Protein AF-A0A2T1FXZ1-F1 (afdb_monomer)

Mean predicted aligned error: 19.61 Å

Secondary structure (DSSP, 8-state):
-PPPEEPTTS-EE-GGGEEEEEE-TTSS-EEEEETT-SPEEEE-HHHHHHHHHHT-STT-S-----------HHHHHHHHHHHHHHHHHHHHHHHHHHH-TTHHHHHHHHHHHHHHTS-TTS-SS---

pLDDT: mean 72.02, std 12.41, range [38.5, 85.81]

Sequence (128 aa):
MLQPIQLPSGKIVDLSKCIAIVPSDNSTDSEMILAGTEQQIQIDSIDLKILQQELKQPNIKDRCNFNLDPKTPQAESEYREELARKLQIFNNRWEQLATDKNADRESDIFKQILDDQRPSGQKLYSAE

Radius of gyration: 27.71 Å; Cα contacts (8 Å, |Δi|>4): 90; chains: 1; bounding box: 50×57×58 Å

Foldseek 3Di:
DDDFDQFPVRDTDDPVQFPDWADDPPDQWIWTDGHPDPDTDIGHNRRVVVVVVVVPPPPPDPVVPPCPVVCPPVNVVVVVVVVVVVVVVVVVVVVVLVPPPCNVVVVVVVLQVVLVPDDPVRRPDDDD

Structure (mmCIF, N/CA/C/O backbone):
data_AF-A0A2T1FXZ1-F1
#
_entry.id   AF-A0A2T1FXZ1-F1
#
loop_
_atom_site.group_PDB
_atom_site.id
_atom_site.type_symbol
_atom_site.label_atom_id
_atom_site.label_alt_id
_atom_site.label_comp_id
_atom_site.label_asym_id
_atom_site.label_entity_id
_atom_site.label_seq_id
_atom_site.pdbx_PDB_ins_code
_atom_site.Cartn_x
_atom_site.Cartn_y
_atom_site.Cartn_z
_atom_site.occupancy
_atom_site.B_iso_or_equiv
_atom_site.auth_seq_id
_atom_site.auth_comp_id
_atom_site.auth_asym_id
_atom_site.auth_atom_id
_atom_site.pdbx_PDB_model_num
ATOM 1 N N . MET A 1 1 ? 3.517 -11.992 19.112 1.00 44.88 1 MET A N 1
ATOM 2 C CA . MET A 1 1 ? 2.172 -12.188 18.534 1.00 44.88 1 MET A CA 1
ATOM 3 C C . MET A 1 1 ? 1.196 -11.471 19.444 1.00 44.88 1 MET A C 1
ATOM 5 O O . MET A 1 1 ? 1.217 -11.757 20.634 1.00 44.88 1 MET A O 1
ATOM 9 N N . LEU A 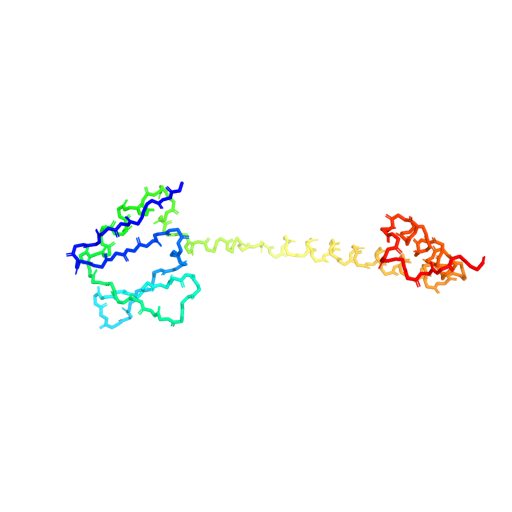1 2 ? 0.453 -10.489 18.933 1.00 58.44 2 LEU A N 1
ATOM 10 C CA . LEU A 1 2 ? -0.617 -9.849 19.704 1.00 58.44 2 LEU A CA 1
ATOM 11 C C . LEU A 1 2 ? -1.754 -10.868 19.831 1.00 58.44 2 LEU A C 1
ATOM 13 O O . LEU A 1 2 ? -2.125 -11.489 18.838 1.00 58.44 2 LEU A O 1
ATOM 17 N N . GLN A 1 3 ? -2.221 -11.114 21.052 1.00 72.31 3 GLN A N 1
ATOM 18 C CA . GLN A 1 3 ? -3.366 -11.992 21.279 1.00 72.31 3 GLN A CA 1
ATOM 19 C C . GLN A 1 3 ? -4.654 -11.257 20.877 1.00 72.31 3 GLN A C 1
ATOM 21 O O . GLN A 1 3 ? -4.697 -10.029 20.991 1.00 72.31 3 GLN A O 1
ATOM 26 N N . PRO A 1 4 ? -5.695 -11.972 20.410 1.00 79.44 4 PRO A N 1
ATOM 27 C CA . PRO A 1 4 ? -6.997 -11.365 20.172 1.00 79.44 4 PRO A CA 1
ATOM 28 C C . PRO A 1 4 ? -7.508 -10.701 21.452 1.00 79.44 4 PRO A C 1
ATOM 30 O O . PRO A 1 4 ? -7.436 -11.295 22.528 1.00 79.44 4 PRO A O 1
ATOM 33 N N . ILE A 1 5 ? -8.029 -9.486 21.328 1.00 82.31 5 ILE A N 1
ATOM 34 C CA . ILE A 1 5 ? -8.613 -8.742 22.441 1.00 82.31 5 ILE A CA 1
ATOM 35 C C . ILE A 1 5 ? -10.132 -8.878 22.410 1.00 82.31 5 ILE A C 1
ATOM 37 O O . ILE A 1 5 ? -10.739 -8.947 21.340 1.00 82.31 5 ILE A O 1
ATOM 41 N N . GLN A 1 6 ? -10.753 -8.898 23.583 1.00 84.62 6 GLN A N 1
ATOM 42 C CA . GLN A 1 6 ? -12.202 -8.810 23.707 1.00 84.62 6 GLN A CA 1
ATOM 43 C C . GLN A 1 6 ? -12.584 -7.369 24.037 1.00 84.62 6 GLN A C 1
ATOM 45 O O . GLN A 1 6 ? -12.144 -6.814 25.043 1.00 84.62 6 GLN A O 1
ATOM 50 N N . LEU A 1 7 ? -13.394 -6.765 23.176 1.00 83.81 7 LEU A N 1
ATOM 51 C CA . LEU A 1 7 ? -13.935 -5.429 23.370 1.00 83.81 7 LEU A CA 1
ATOM 52 C C . LEU A 1 7 ? -15.109 -5.452 24.363 1.00 83.81 7 LEU A C 1
ATOM 54 O O . LEU A 1 7 ? -15.788 -6.477 24.478 1.00 83.81 7 LEU A O 1
ATOM 58 N N . PRO A 1 8 ? -15.390 -4.334 25.058 1.00 82.25 8 PRO A N 1
ATOM 59 C CA . PRO A 1 8 ? -16.545 -4.196 25.949 1.00 82.25 8 PRO A CA 1
ATOM 60 C C . PRO A 1 8 ? -17.896 -4.553 25.316 1.00 82.25 8 PRO A C 1
ATOM 62 O O . PRO A 1 8 ? -18.764 -5.082 26.006 1.00 82.25 8 PRO A O 1
ATOM 65 N N . SER A 1 9 ? -18.068 -4.328 24.010 1.00 83.31 9 SER A N 1
ATOM 66 C CA . SER A 1 9 ? -19.256 -4.775 23.263 1.00 83.31 9 SER A CA 1
ATOM 67 C C . SER A 1 9 ? -19.380 -6.298 23.101 1.00 83.31 9 SER A C 1
ATOM 69 O O . SER A 1 9 ? -20.373 -6.786 22.566 1.00 83.31 9 SER A O 1
ATOM 71 N N . GLY A 1 10 ? -18.374 -7.067 23.527 1.00 81.94 10 GLY A N 1
ATOM 72 C CA . GLY A 1 10 ? -18.287 -8.515 23.352 1.00 81.94 10 GLY A CA 1
ATOM 73 C C . GLY A 1 10 ? -17.630 -8.949 22.038 1.00 81.94 10 GLY A C 1
ATOM 74 O O . GLY A 1 10 ? -17.403 -10.145 21.848 1.00 81.94 10 GLY A O 1
ATOM 75 N N . LYS A 1 11 ? -17.284 -8.011 21.146 1.00 83.75 11 LYS A N 1
ATOM 76 C CA . LYS A 1 11 ? -16.571 -8.292 19.889 1.00 83.75 11 LYS A CA 1
ATOM 77 C C . LYS A 1 11 ? -15.141 -8.756 20.188 1.00 83.75 11 LYS A C 1
ATOM 79 O O . LYS A 1 11 ? -14.437 -8.125 20.971 1.00 83.75 11 LYS A O 1
ATOM 84 N N . ILE A 1 12 ? -14.694 -9.837 19.552 1.00 84.00 12 ILE A N 1
ATOM 85 C CA . ILE A 1 12 ? -13.310 -10.321 19.657 1.00 84.00 12 ILE A CA 1
ATOM 86 C C . ILE A 1 12 ? -12.560 -9.898 18.401 1.00 84.00 12 ILE A C 1
ATOM 88 O O . ILE A 1 12 ? -12.990 -10.200 17.288 1.00 84.00 12 ILE A O 1
ATOM 92 N N . VAL A 1 13 ? -11.446 -9.195 18.580 1.00 81.44 13 VAL A N 1
ATOM 93 C CA . VAL A 1 13 ? -10.699 -8.567 17.492 1.00 81.44 13 VAL A CA 1
ATOM 94 C C . VAL A 1 13 ? -9.233 -8.963 17.554 1.00 81.44 13 VAL A C 1
ATOM 96 O O . VAL A 1 13 ? -8.583 -8.860 18.592 1.00 81.44 13 VAL A O 1
ATOM 99 N N . ASP A 1 14 ? -8.693 -9.365 16.409 1.00 83.06 14 ASP A N 1
ATOM 100 C CA . ASP A 1 14 ? -7.257 -9.527 16.217 1.00 83.06 14 ASP A CA 1
ATOM 101 C C . ASP A 1 14 ? -6.646 -8.207 15.725 1.00 83.06 14 ASP A C 1
ATOM 103 O O . ASP A 1 14 ? -6.724 -7.865 14.542 1.00 83.06 14 ASP A O 1
ATOM 107 N N . LEU A 1 15 ? -6.017 -7.465 16.642 1.00 79.25 15 LEU A N 1
ATOM 108 C CA . LEU A 1 15 ? -5.358 -6.194 16.329 1.00 79.25 15 LEU A CA 1
ATOM 109 C C . LEU A 1 15 ? -4.218 -6.338 15.317 1.00 79.25 15 LEU A C 1
ATOM 111 O O . LEU A 1 15 ? -3.904 -5.369 14.632 1.00 79.25 15 LEU A O 1
ATOM 115 N N . SER A 1 16 ? -3.611 -7.524 15.178 1.00 78.19 16 SER A N 1
ATOM 116 C CA . SER A 1 16 ? -2.540 -7.737 14.194 1.00 78.19 16 SER A CA 1
ATOM 117 C C . SER A 1 16 ? -3.033 -7.653 12.748 1.00 78.19 16 SER A C 1
ATOM 119 O O . SER A 1 16 ? -2.241 -7.420 11.836 1.00 78.19 16 SER A O 1
ATOM 121 N N . LYS A 1 17 ? -4.346 -7.805 12.544 1.00 80.50 17 LYS A N 1
ATOM 122 C CA . LYS A 1 17 ? -5.011 -7.675 11.247 1.00 80.50 17 LYS A CA 1
ATOM 123 C C . LYS A 1 17 ? -5.712 -6.332 11.080 1.00 80.50 17 LYS A C 1
ATOM 125 O O . LYS A 1 17 ? -6.312 -6.116 10.036 1.00 80.50 17 LYS A O 1
ATOM 130 N N . CYS A 1 18 ? -5.666 -5.436 12.063 1.00 83.31 18 CYS A N 1
ATOM 131 C CA . CYS A 1 18 ? -6.281 -4.119 11.940 1.00 83.31 18 CYS A CA 1
ATOM 132 C C . CYS A 1 18 ? -5.486 -3.257 10.951 1.00 83.31 18 CYS A C 1
ATOM 134 O O . CYS A 1 18 ? -4.342 -2.897 11.215 1.00 83.31 18 CYS A O 1
ATOM 136 N N . ILE A 1 19 ? -6.101 -2.923 9.815 1.00 81.50 19 ILE A N 1
ATOM 137 C CA . ILE A 1 19 ? -5.507 -2.054 8.791 1.00 81.50 19 ILE A CA 1
ATOM 138 C C . ILE A 1 19 ? -5.761 -0.588 9.140 1.00 81.50 19 ILE A C 1
ATOM 140 O O . ILE A 1 19 ? -4.842 0.227 9.102 1.00 81.50 19 ILE A O 1
ATOM 144 N N . ALA A 1 20 ? -7.009 -0.247 9.465 1.00 79.69 20 ALA A N 1
ATOM 145 C CA . ALA A 1 20 ? -7.418 1.126 9.725 1.00 79.69 20 ALA A CA 1
ATOM 146 C C . ALA A 1 20 ? -8.647 1.186 10.636 1.00 79.69 20 ALA A C 1
ATOM 148 O O . ALA A 1 20 ? -9.476 0.276 10.637 1.00 79.69 20 ALA A O 1
ATOM 149 N N . ILE A 1 21 ? -8.765 2.293 11.371 1.00 83.75 21 ILE A N 1
ATOM 150 C CA . ILE A 1 21 ? -9.981 2.697 12.078 1.00 83.75 21 ILE A CA 1
ATOM 151 C C . ILE A 1 21 ? -10.398 4.043 11.487 1.00 83.75 21 ILE A C 1
ATOM 153 O O . ILE A 1 21 ? -9.658 5.020 11.600 1.00 83.75 21 ILE A O 1
ATOM 157 N N . VAL A 1 22 ? -11.550 4.074 10.828 1.00 82.12 22 VAL A N 1
ATOM 158 C CA . VAL A 1 22 ? -12.083 5.239 10.121 1.00 82.12 22 VAL A CA 1
ATOM 159 C C . VAL A 1 22 ? -13.218 5.834 10.957 1.00 82.12 22 VAL A C 1
ATOM 161 O O . VAL A 1 22 ? -14.176 5.121 11.247 1.00 82.12 22 VAL A O 1
ATOM 164 N N . PRO A 1 23 ? -13.132 7.100 11.394 1.00 79.00 23 PRO A N 1
ATOM 165 C CA . PRO A 1 23 ? -14.248 7.751 12.070 1.00 79.00 23 PRO A CA 1
ATOM 166 C C . PRO A 1 23 ? -15.392 7.993 11.078 1.00 79.00 23 PRO A C 1
ATOM 168 O O . PRO A 1 23 ? -15.149 8.356 9.929 1.00 79.00 23 PRO A O 1
ATOM 171 N N . SER A 1 24 ? -16.635 7.801 11.513 1.00 76.88 24 SER A N 1
ATOM 172 C CA . SER A 1 24 ? -17.800 8.156 10.704 1.00 76.88 24 SER A CA 1
ATOM 173 C C . SER A 1 24 ? -18.057 9.663 10.778 1.00 76.88 24 SER A C 1
ATOM 175 O O . SER A 1 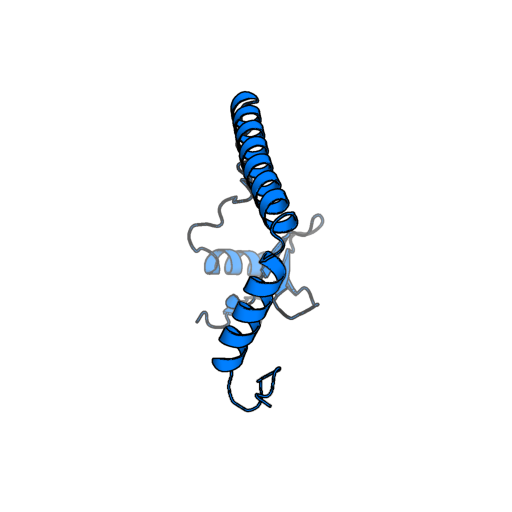24 ? -18.128 10.228 11.867 1.00 76.88 24 SER A O 1
ATOM 177 N N . ASP A 1 25 ? -18.260 10.318 9.633 1.00 69.06 25 ASP A N 1
ATOM 178 C CA . ASP A 1 25 ? -18.483 11.773 9.568 1.00 69.06 25 ASP A CA 1
ATOM 179 C C . ASP A 1 25 ? -19.779 12.228 10.268 1.00 69.06 25 ASP A C 1
ATOM 181 O O . ASP A 1 25 ? -19.905 13.385 10.664 1.00 69.06 25 ASP A O 1
ATOM 185 N N . ASN A 1 26 ? -20.747 11.318 10.435 1.00 61.59 26 ASN A N 1
ATOM 186 C CA . ASN A 1 26 ? -22.098 11.628 10.919 1.00 61.59 26 ASN A CA 1
ATOM 187 C C . ASN A 1 26 ? -22.498 10.876 12.199 1.00 61.59 26 ASN A C 1
ATOM 189 O O . ASN A 1 26 ? -23.660 10.943 12.604 1.00 61.59 26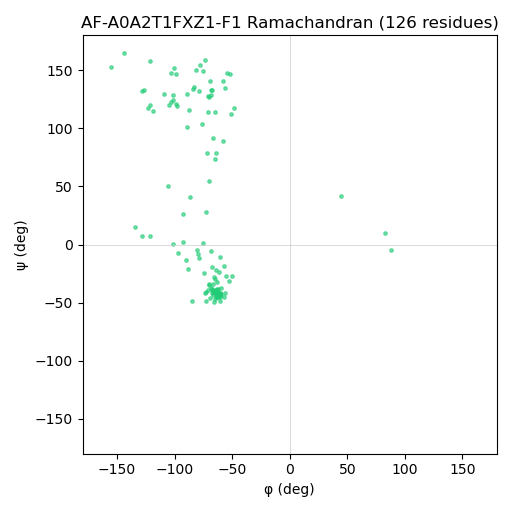 ASN A O 1
ATOM 193 N N . SER A 1 27 ? -21.582 10.146 12.841 1.00 67.44 27 SER A N 1
ATOM 194 C CA . SER A 1 27 ? -21.885 9.415 14.077 1.00 67.44 27 SER A CA 1
ATOM 195 C C . SER A 1 27 ? -20.703 9.410 15.045 1.00 67.44 27 SER A C 1
ATOM 197 O O . SER A 1 27 ? -19.575 9.730 14.687 1.00 67.44 27 SER A O 1
ATOM 199 N N . THR A 1 28 ? -20.966 9.062 16.304 1.00 66.19 28 THR A N 1
ATOM 200 C CA . THR A 1 28 ? -19.917 8.828 17.313 1.00 66.19 28 THR A CA 1
ATOM 201 C C . THR A 1 28 ? -19.194 7.496 17.128 1.00 66.19 28 THR A C 1
ATOM 203 O O . THR A 1 28 ? -18.339 7.147 17.947 1.00 66.19 28 THR A O 1
ATOM 206 N N . ASP A 1 29 ? -19.571 6.753 16.092 1.00 75.50 29 ASP A N 1
ATOM 207 C CA . ASP A 1 29 ? -19.107 5.407 15.831 1.00 75.50 29 ASP A CA 1
ATOM 208 C C . ASP A 1 29 ? -18.020 5.442 14.755 1.00 75.50 29 ASP A C 1
ATOM 210 O O . ASP A 1 29 ? -17.956 6.333 13.902 1.00 75.50 29 ASP A O 1
ATOM 214 N N . SER A 1 30 ? -17.130 4.464 14.818 1.00 81.62 30 SER A N 1
ATOM 215 C CA . SER A 1 30 ? -16.029 4.301 13.877 1.00 81.62 30 SER A CA 1
ATOM 216 C C . SER A 1 30 ? -16.128 2.946 13.200 1.00 81.62 30 SER A C 1
ATOM 218 O O . SER A 1 30 ? -16.706 2.006 13.730 1.00 81.62 30 SER A O 1
ATOM 220 N N . GLU A 1 31 ? -15.508 2.809 12.043 1.00 85.81 31 GLU A N 1
ATOM 221 C CA . GLU A 1 31 ? -15.417 1.549 11.321 1.00 85.81 31 GLU A CA 1
ATOM 222 C C . GLU A 1 31 ? -13.990 1.026 11.384 1.00 85.81 31 GLU A C 1
ATOM 224 O O . GLU A 1 31 ? -13.031 1.734 11.085 1.00 85.81 31 GLU A O 1
ATOM 229 N N . MET A 1 32 ? -13.835 -0.233 11.773 1.00 84.56 32 MET A N 1
ATOM 230 C CA . MET A 1 32 ? -12.557 -0.923 11.763 1.00 84.56 32 MET A CA 1
ATOM 231 C C . MET A 1 32 ? -12.469 -1.842 10.548 1.00 84.56 32 MET A C 1
ATOM 233 O O . MET A 1 32 ? -13.345 -2.676 10.308 1.00 84.56 32 MET A O 1
ATOM 237 N N . ILE A 1 33 ? -11.372 -1.704 9.808 1.00 84.00 33 ILE A N 1
ATOM 238 C CA . ILE A 1 33 ? -11.057 -2.493 8.620 1.00 84.00 33 ILE A CA 1
ATOM 239 C C . ILE A 1 33 ? -10.013 -3.540 9.000 1.00 84.00 33 ILE A C 1
ATOM 241 O O . ILE A 1 33 ? -8.919 -3.196 9.458 1.00 84.00 33 ILE A O 1
ATOM 245 N N . LEU A 1 34 ? -10.340 -4.815 8.785 1.00 84.25 34 LEU A N 1
ATOM 246 C CA . LEU A 1 34 ? -9.428 -5.933 9.013 1.00 84.25 34 LEU A CA 1
ATOM 247 C C . LEU A 1 34 ? -8.848 -6.469 7.696 1.00 84.25 34 LEU A C 1
ATOM 249 O O . LEU A 1 34 ? -9.490 -6.477 6.647 1.00 84.25 34 LEU A O 1
ATOM 253 N N . ALA A 1 35 ? -7.610 -6.948 7.755 1.00 80.81 35 ALA A N 1
ATOM 254 C CA . ALA A 1 35 ? -6.922 -7.553 6.630 1.00 80.81 35 ALA A CA 1
ATOM 255 C C . ALA A 1 35 ? -7.559 -8.889 6.236 1.00 80.81 35 ALA A C 1
ATOM 257 O O . ALA A 1 35 ? -7.712 -9.791 7.063 1.00 80.81 35 ALA A O 1
ATOM 258 N N . GLY A 1 36 ? -7.875 -9.024 4.945 1.00 79.75 36 GLY A N 1
ATOM 259 C CA . GLY A 1 36 ? -8.468 -10.234 4.373 1.00 79.75 36 GLY A CA 1
ATOM 260 C C . GLY A 1 36 ? -9.984 -10.344 4.543 1.00 79.75 36 GLY A C 1
ATOM 261 O O . GLY A 1 36 ? -10.536 -11.403 4.259 1.00 79.75 36 GLY A O 1
ATOM 262 N N . THR A 1 37 ? -10.658 -9.280 4.988 1.00 78.50 37 THR A N 1
ATOM 263 C CA . THR A 1 37 ? -12.122 -9.233 5.089 1.00 78.50 37 THR A CA 1
ATOM 264 C C . THR A 1 37 ? -12.671 -8.017 4.354 1.00 78.50 37 THR A C 1
ATOM 266 O O . THR A 1 37 ? -12.202 -6.905 4.566 1.00 78.50 37 THR A O 1
ATOM 269 N N . GLU A 1 38 ? -13.709 -8.213 3.544 1.00 77.50 38 GLU A N 1
ATOM 270 C CA . GLU A 1 38 ? -14.425 -7.114 2.873 1.00 77.50 38 GLU A CA 1
ATOM 271 C C . GLU A 1 38 ? -15.410 -6.392 3.807 1.00 77.50 38 GLU A C 1
ATOM 273 O O . GLU A 1 38 ? -15.937 -5.336 3.472 1.00 77.50 38 GLU A O 1
ATOM 278 N N . GLN A 1 39 ? -15.671 -6.961 4.986 1.00 78.50 39 GLN A N 1
ATOM 279 C CA . GLN A 1 39 ? -16.617 -6.421 5.953 1.00 78.50 39 GLN A CA 1
ATOM 280 C C . GLN A 1 39 ? -15.934 -5.437 6.902 1.00 78.50 39 GLN A C 1
ATOM 282 O O . GLN A 1 39 ? -14.923 -5.752 7.531 1.00 78.50 39 GLN A O 1
ATOM 287 N N . GLN A 1 40 ? -16.534 -4.258 7.032 1.00 82.50 40 GLN A N 1
ATOM 288 C CA . GLN A 1 40 ? -16.187 -3.274 8.049 1.00 82.50 40 GLN A CA 1
ATOM 289 C C . GLN A 1 40 ? -16.892 -3.625 9.360 1.00 82.50 40 GLN A C 1
ATOM 291 O O . GLN A 1 40 ? -18.077 -3.965 9.373 1.00 82.50 40 GLN A O 1
ATOM 296 N N . ILE A 1 41 ? -16.166 -3.543 10.472 1.00 83.56 41 ILE A N 1
ATOM 297 C CA . ILE A 1 41 ? -16.729 -3.769 11.804 1.00 83.56 41 ILE A CA 1
ATOM 298 C C . ILE A 1 41 ? -17.036 -2.410 12.414 1.00 83.56 41 ILE A C 1
ATOM 300 O O . ILE A 1 41 ? -16.126 -1.614 12.628 1.00 83.56 41 ILE A O 1
ATOM 304 N N . GLN A 1 42 ? -18.304 -2.154 12.727 1.00 85.38 42 GLN A N 1
ATOM 305 C CA . GLN A 1 42 ? -18.678 -0.959 13.477 1.00 85.38 42 GLN A CA 1
ATOM 306 C C . GLN A 1 42 ? -18.164 -1.053 14.916 1.00 85.38 42 GLN A C 1
ATOM 308 O O . GLN A 1 42 ? -18.306 -2.083 15.584 1.00 85.38 42 GLN A O 1
ATOM 313 N N . ILE A 1 43 ? -17.550 0.026 15.376 1.00 84.50 43 ILE A N 1
ATOM 314 C CA . ILE A 1 43 ? -16.901 0.198 16.667 1.00 84.50 43 ILE A CA 1
ATOM 315 C C . ILE A 1 43 ? -17.541 1.391 17.359 1.00 84.50 43 ILE A C 1
ATOM 317 O O . ILE A 1 43 ? -17.421 2.534 16.919 1.00 84.50 43 ILE A O 1
ATOM 321 N N . ASP A 1 44 ? -18.161 1.111 18.490 1.00 85.44 44 ASP A N 1
ATOM 322 C CA . ASP A 1 44 ? -18.816 2.106 19.316 1.00 85.44 44 ASP A CA 1
ATOM 323 C C . ASP A 1 44 ? -17.760 2.956 20.046 1.00 85.44 44 ASP A C 1
ATOM 325 O O . ASP A 1 44 ? -16.628 2.527 20.299 1.00 85.44 44 ASP A O 1
ATOM 329 N N . SER A 1 45 ? -18.141 4.155 20.485 1.00 79.94 45 SER A N 1
ATOM 330 C CA . SER A 1 45 ? -17.233 5.083 21.183 1.00 79.94 45 SER A CA 1
ATOM 331 C C . SER A 1 45 ? -16.532 4.509 22.435 1.00 79.94 45 SER A C 1
ATOM 333 O O . SER A 1 45 ? -15.434 4.950 22.789 1.00 79.94 45 SER A O 1
ATOM 335 N N . ILE A 1 46 ? -17.138 3.529 23.119 1.00 82.19 46 ILE A N 1
ATOM 336 C CA . ILE A 1 46 ? -16.552 2.844 24.287 1.00 82.19 46 ILE A CA 1
ATOM 337 C C . ILE A 1 46 ? -15.430 1.901 23.845 1.00 82.19 46 ILE A C 1
ATOM 339 O O . ILE A 1 46 ? -14.326 1.955 24.389 1.00 82.19 46 ILE A O 1
ATOM 343 N N . ASP A 1 47 ? -15.697 1.081 22.830 1.00 82.62 47 ASP A N 1
ATOM 344 C CA . ASP A 1 47 ? -14.723 0.157 22.255 1.00 82.62 47 ASP A CA 1
ATOM 345 C C . ASP A 1 47 ? -13.552 0.919 21.632 1.00 82.62 47 ASP A C 1
ATOM 347 O O . ASP A 1 47 ? -12.399 0.532 21.810 1.00 82.62 47 ASP A O 1
ATOM 351 N N . LEU A 1 48 ? -13.828 2.053 20.976 1.00 80.81 48 LEU A N 1
ATOM 352 C CA . LEU A 1 48 ? -12.812 2.929 20.400 1.00 80.81 48 LEU A CA 1
ATOM 353 C C . LEU A 1 48 ? -11.790 3.382 21.450 1.00 80.81 48 LEU A C 1
ATOM 355 O O . LEU A 1 48 ? -10.594 3.402 21.174 1.00 80.81 48 LEU A O 1
ATOM 359 N N . LYS A 1 49 ? -12.234 3.723 22.667 1.00 79.38 49 LYS A N 1
ATOM 360 C CA . LYS A 1 49 ? -11.325 4.137 23.750 1.00 79.38 49 LYS A CA 1
ATOM 361 C C . LYS A 1 49 ? -10.400 3.005 24.180 1.00 79.38 49 LYS A C 1
ATOM 363 O O . LYS A 1 49 ? -9.225 3.265 24.436 1.00 79.38 49 LYS A O 1
ATOM 368 N N . ILE A 1 50 ? -10.914 1.778 24.250 1.00 80.38 50 ILE A N 1
ATOM 369 C CA . ILE A 1 50 ? -10.115 0.593 24.582 1.00 80.38 50 ILE A CA 1
ATOM 370 C C . ILE A 1 50 ? -9.145 0.279 23.446 1.00 80.38 50 ILE A C 1
ATOM 372 O O . ILE A 1 50 ? -7.955 0.130 23.695 1.00 80.38 50 ILE A O 1
ATOM 376 N N . LEU A 1 51 ? -9.608 0.298 22.195 1.00 78.75 51 LEU A N 1
ATOM 377 C CA . LEU A 1 51 ? -8.752 0.127 21.021 1.00 78.75 51 LEU A CA 1
ATOM 378 C C . LEU A 1 51 ? -7.637 1.166 20.983 1.00 78.75 51 LEU A C 1
ATOM 380 O O . LEU A 1 51 ? -6.487 0.812 20.777 1.00 78.75 51 LEU A O 1
ATOM 384 N N . GLN A 1 52 ? -7.937 2.437 21.246 1.00 76.12 52 GLN A N 1
ATOM 385 C CA . GLN A 1 52 ? -6.919 3.479 21.347 1.00 76.12 52 GLN A CA 1
ATOM 386 C C . GLN A 1 52 ? -5.941 3.230 22.498 1.00 76.12 52 GLN A C 1
ATOM 388 O O . GLN A 1 52 ? -4.789 3.622 22.385 1.00 76.12 52 GLN A O 1
ATOM 393 N N . GLN A 1 53 ? -6.359 2.621 23.609 1.00 75.75 53 GLN A N 1
ATOM 394 C CA . GLN A 1 53 ? -5.459 2.266 24.711 1.00 75.75 53 GLN A CA 1
ATOM 395 C C . GLN A 1 53 ? -4.569 1.065 24.379 1.00 75.75 53 GLN A C 1
ATOM 397 O O . GLN A 1 53 ? -3.375 1.116 24.652 1.00 75.75 53 GLN A O 1
ATOM 402 N N . GLU A 1 54 ? -5.109 0.038 23.733 1.00 74.00 54 GLU A N 1
ATOM 403 C CA . GLU A 1 54 ? -4.347 -1.131 23.282 1.00 74.00 54 GLU A CA 1
ATOM 404 C C . GLU A 1 54 ? -3.406 -0.780 22.113 1.00 74.00 54 GLU A C 1
ATOM 406 O O . GLU A 1 54 ? -2.277 -1.260 22.032 1.00 74.00 54 GLU A O 1
ATOM 411 N N . LEU A 1 55 ? -3.828 0.137 21.235 1.00 69.88 55 LEU A N 1
ATOM 412 C CA . LEU A 1 55 ? -3.030 0.679 20.131 1.00 69.88 55 LEU A CA 1
ATOM 413 C C . LEU A 1 55 ? -2.051 1.778 20.568 1.00 69.88 55 LEU A C 1
ATOM 415 O O . LEU A 1 55 ? -1.244 2.208 19.741 1.00 69.88 55 LEU A O 1
ATOM 419 N N . LYS A 1 56 ? -2.062 2.223 21.840 1.00 61.25 56 LYS A N 1
ATOM 420 C CA . LYS A 1 56 ? -1.063 3.149 22.420 1.00 61.25 56 LYS A CA 1
ATOM 421 C C . LYS A 1 56 ? 0.309 2.472 22.586 1.00 61.25 56 LYS A C 1
ATOM 423 O O . LYS A 1 56 ? 0.964 2.571 23.620 1.00 61.25 56 LYS A O 1
ATOM 428 N N . GLN A 1 57 ? 0.838 1.915 21.498 1.00 51.38 57 GLN A N 1
ATOM 429 C CA . GLN A 1 57 ? 2.212 2.241 21.148 1.00 51.38 57 GLN A CA 1
ATOM 430 C C . GLN A 1 57 ? 2.310 3.772 20.971 1.00 51.38 57 GLN A C 1
ATOM 432 O O . GLN A 1 57 ? 1.395 4.395 20.428 1.00 51.38 57 GLN A O 1
ATOM 437 N N . PRO A 1 58 ? 3.392 4.421 21.424 1.00 42.16 58 PRO A N 1
ATOM 438 C CA . PRO A 1 58 ? 3.459 5.873 21.627 1.00 42.16 58 PRO A CA 1
ATOM 439 C C . PRO A 1 58 ? 3.528 6.729 20.341 1.00 42.16 58 PRO A C 1
ATOM 441 O O . PRO A 1 58 ? 4.083 7.821 20.374 1.00 42.16 58 PRO A O 1
ATOM 444 N N . ASN A 1 59 ? 2.981 6.287 19.202 1.00 41.88 59 ASN A N 1
ATOM 445 C CA . ASN A 1 59 ? 3.177 6.952 17.906 1.00 41.88 59 ASN A CA 1
ATOM 446 C C . ASN A 1 59 ? 1.928 7.167 17.038 1.00 41.88 59 ASN A C 1
ATOM 448 O O . ASN A 1 59 ? 2.082 7.544 15.879 1.00 41.88 59 ASN A O 1
ATOM 452 N N . ILE A 1 60 ? 0.713 7.043 17.579 1.00 46.41 60 ILE A N 1
ATOM 453 C CA . ILE A 1 60 ? -0.502 7.525 16.893 1.00 46.41 60 ILE A CA 1
ATOM 454 C C . ILE A 1 60 ? -1.002 8.808 17.572 1.00 46.41 60 ILE A C 1
ATOM 456 O O . ILE A 1 60 ? -2.149 8.934 17.980 1.00 46.41 60 ILE A O 1
ATOM 460 N N . LYS A 1 61 ? -0.094 9.770 17.755 1.00 38.81 61 LYS A N 1
ATOM 461 C CA . LYS A 1 61 ? -0.473 11.185 17.736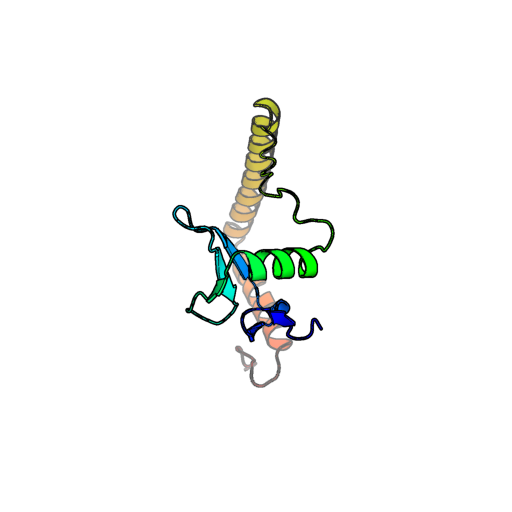 1.00 38.81 61 LYS A CA 1
ATOM 462 C C . LYS A 1 61 ? -0.397 11.604 16.279 1.00 38.81 61 LYS A C 1
ATOM 464 O O . LYS A 1 61 ? 0.698 11.542 15.729 1.00 38.81 61 LYS A O 1
ATOM 469 N N . ASP A 1 62 ? -1.516 11.974 15.671 1.00 44.31 62 ASP A N 1
ATOM 470 C CA . ASP A 1 62 ? -1.556 12.929 14.557 1.00 44.31 62 ASP A CA 1
ATOM 471 C C . ASP A 1 62 ? -0.490 12.745 13.460 1.00 44.31 62 ASP A C 1
ATOM 473 O O . ASP A 1 62 ? 0.079 13.705 12.944 1.00 44.31 62 ASP A O 1
ATOM 477 N N . ARG A 1 63 ? -0.204 11.503 13.047 1.00 43.53 63 ARG A N 1
ATOM 478 C CA . ARG A 1 63 ? 0.657 11.237 11.882 1.00 43.53 63 ARG A CA 1
ATOM 479 C C . ARG A 1 63 ? -0.151 11.239 10.580 1.00 43.53 63 ARG A C 1
ATOM 481 O O . ARG A 1 63 ? 0.106 10.446 9.689 1.00 43.53 63 ARG A O 1
ATOM 488 N N . CYS A 1 64 ? -1.080 12.186 10.464 1.00 38.50 64 CYS A N 1
ATOM 489 C CA . CYS A 1 64 ? -1.355 12.849 9.190 1.00 38.50 64 CYS A CA 1
ATOM 490 C C . CYS A 1 64 ? -0.518 14.132 9.063 1.00 38.50 64 CYS A C 1
ATOM 492 O O . CYS A 1 64 ? -0.865 15.031 8.312 1.00 38.50 64 CYS A O 1
ATOM 494 N N . ASN A 1 65 ? 0.637 14.214 9.728 1.00 40.41 65 ASN A N 1
ATOM 495 C CA . ASN A 1 65 ? 1.732 15.015 9.200 1.00 40.41 65 ASN A CA 1
ATOM 496 C C . ASN A 1 65 ? 2.303 14.284 7.981 1.00 40.41 65 ASN A C 1
ATOM 498 O O . ASN A 1 65 ? 3.369 13.669 8.039 1.00 40.41 65 ASN A O 1
ATOM 502 N N . PHE A 1 66 ? 1.609 14.399 6.847 1.00 39.78 66 PHE A N 1
ATOM 503 C CA . PHE A 1 66 ? 2.346 14.614 5.614 1.00 39.78 66 PHE A CA 1
ATOM 504 C C . PHE A 1 66 ? 3.144 15.896 5.853 1.00 39.78 66 PHE A C 1
ATOM 506 O O . PHE A 1 66 ? 2.675 16.995 5.576 1.00 39.78 66 PHE A O 1
ATOM 513 N N . ASN A 1 67 ? 4.354 15.760 6.397 1.00 44.62 67 ASN A N 1
ATOM 514 C CA . ASN A 1 67 ? 5.404 16.731 6.153 1.00 44.62 67 ASN A CA 1
ATOM 515 C C . ASN A 1 67 ? 5.705 16.633 4.653 1.00 44.62 67 ASN A C 1
ATOM 517 O O . ASN A 1 67 ? 6.708 16.062 4.231 1.00 44.62 67 ASN A O 1
ATOM 521 N N . LEU A 1 68 ? 4.795 17.166 3.836 1.00 47.41 68 LEU A N 1
ATOM 522 C CA . LEU A 1 68 ? 5.162 17.845 2.613 1.00 47.41 68 LEU A CA 1
ATOM 523 C C . LEU A 1 68 ? 5.958 19.042 3.104 1.00 47.41 68 LEU A C 1
ATOM 525 O O . LEU A 1 68 ? 5.420 20.130 3.273 1.00 47.41 68 LEU A O 1
ATOM 529 N N . ASP A 1 69 ? 7.217 18.785 3.448 1.00 53.75 69 ASP A N 1
ATOM 530 C CA . ASP A 1 69 ? 8.207 19.832 3.563 1.00 53.75 69 ASP A CA 1
ATOM 531 C C . ASP A 1 69 ? 8.084 20.585 2.237 1.00 53.75 69 ASP A C 1
ATOM 533 O O . ASP A 1 69 ? 8.270 19.951 1.185 1.00 53.75 69 ASP A O 1
ATOM 537 N N . PRO A 1 70 ? 7.606 21.844 2.224 1.00 51.06 70 PRO A N 1
ATOM 538 C CA . PRO A 1 70 ? 7.507 22.585 0.989 1.00 51.06 70 PRO A CA 1
ATOM 539 C C . PRO A 1 70 ? 8.951 22.789 0.564 1.00 51.06 70 PRO A C 1
ATOM 541 O O . PRO A 1 70 ? 9.611 23.721 1.021 1.00 51.06 70 PRO A O 1
ATOM 544 N N . LYS A 1 71 ? 9.470 21.857 -0.247 1.00 57.62 71 LYS A N 1
ATOM 545 C CA . LYS A 1 71 ? 10.780 21.987 -0.864 1.00 57.62 71 LYS A CA 1
ATOM 546 C C . LYS A 1 71 ? 10.777 23.383 -1.444 1.00 57.62 71 LYS A C 1
ATOM 548 O O . LYS A 1 71 ? 9.912 23.723 -2.251 1.00 57.62 71 LYS A O 1
ATOM 553 N N . THR A 1 72 ? 11.680 24.221 -0.951 1.00 62.41 72 THR A N 1
ATOM 554 C CA . THR A 1 72 ? 11.832 25.560 -1.495 1.00 62.41 72 THR A CA 1
ATOM 555 C C . THR A 1 72 ? 11.996 25.417 -3.013 1.00 62.41 72 THR A C 1
ATOM 557 O O . THR A 1 72 ? 12.569 24.421 -3.465 1.00 62.41 72 THR A O 1
ATOM 560 N N . PRO A 1 73 ? 11.515 26.367 -3.830 1.00 64.81 73 PRO A N 1
ATOM 561 C CA . PRO A 1 73 ? 11.611 26.265 -5.290 1.00 64.81 73 PRO A CA 1
ATOM 562 C C . PRO A 1 73 ? 13.030 25.928 -5.794 1.00 64.81 73 PRO A C 1
ATOM 564 O O . PRO A 1 73 ? 13.196 25.285 -6.827 1.00 64.81 73 PRO A O 1
ATOM 567 N N . GLN A 1 74 ? 14.058 26.301 -5.023 1.00 68.06 74 GLN A N 1
ATOM 568 C CA . GLN A 1 74 ? 15.453 25.908 -5.238 1.00 68.06 74 GLN A CA 1
ATOM 569 C C . GLN A 1 74 ? 15.712 24.406 -5.048 1.00 68.06 74 GLN A C 1
ATOM 571 O O . GLN A 1 74 ? 16.269 23.784 -5.946 1.00 68.06 74 GLN A O 1
ATOM 576 N N . ALA A 1 75 ? 15.264 23.796 -3.947 1.00 68.31 75 ALA A N 1
ATOM 577 C CA . ALA A 1 75 ? 15.453 22.365 -3.690 1.00 68.31 75 ALA A CA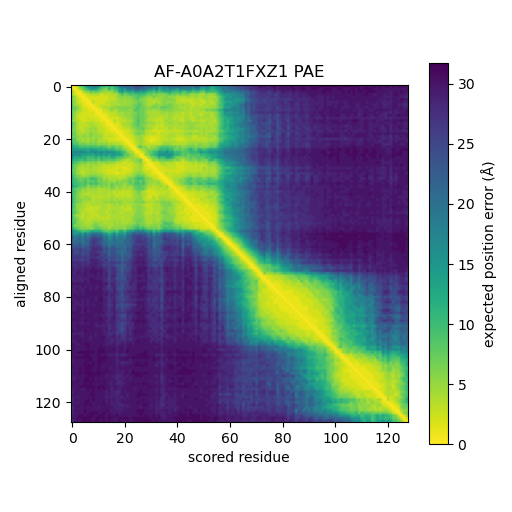 1
ATOM 578 C C . ALA A 1 75 ? 14.710 21.476 -4.705 1.00 68.31 75 ALA A C 1
ATOM 580 O O . ALA A 1 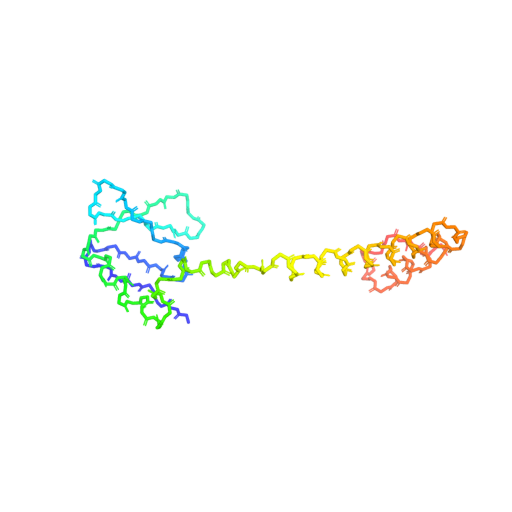75 ? 15.143 20.363 -5.011 1.00 68.31 75 ALA A O 1
ATOM 581 N N . GLU A 1 76 ? 13.585 21.951 -5.245 1.00 71.56 76 GLU A N 1
ATOM 582 C CA . GLU A 1 76 ? 12.898 21.271 -6.343 1.00 71.56 76 GLU A CA 1
ATOM 583 C C . GLU A 1 76 ? 13.661 21.416 -7.669 1.00 71.56 76 GLU A C 1
ATOM 585 O O . GLU A 1 76 ? 13.809 20.433 -8.397 1.00 71.56 76 GLU A O 1
ATOM 590 N N . SER A 1 77 ? 14.205 22.601 -7.963 1.00 73.94 77 SER A N 1
ATOM 591 C CA . SER A 1 77 ? 15.034 22.837 -9.152 1.00 73.94 77 SER A CA 1
ATOM 592 C C . SER A 1 77 ? 16.290 21.963 -9.161 1.00 73.94 77 SER A C 1
ATOM 594 O O . SER A 1 77 ? 16.549 21.280 -10.151 1.00 73.94 77 SER A O 1
ATOM 596 N N . GLU A 1 78 ? 17.028 21.922 -8.050 1.00 76.81 78 GLU A N 1
ATOM 597 C CA . GLU A 1 78 ? 18.237 21.099 -7.899 1.00 76.81 78 GLU A CA 1
ATOM 598 C C . GLU A 1 78 ? 17.924 19.606 -8.062 1.00 76.81 78 GLU A C 1
ATOM 600 O O . GLU A 1 78 ? 18.622 18.882 -8.773 1.00 76.81 78 GLU A O 1
ATOM 605 N N . TYR A 1 79 ? 16.813 19.145 -7.479 1.00 75.88 79 TYR A N 1
ATOM 606 C CA . TYR A 1 79 ? 16.364 17.763 -7.632 1.00 75.88 79 TYR A CA 1
ATOM 607 C C . TYR A 1 79 ? 16.014 17.420 -9.088 1.00 75.88 79 TYR A C 1
ATOM 609 O O . TYR A 1 79 ? 16.366 16.341 -9.572 1.00 75.88 79 TYR A O 1
ATOM 617 N N . ARG A 1 80 ? 15.333 18.323 -9.805 1.00 77.06 80 ARG A N 1
ATOM 618 C CA . ARG A 1 80 ? 14.968 18.116 -11.217 1.00 77.06 80 ARG A CA 1
ATOM 619 C C . ARG A 1 80 ? 16.194 18.101 -12.123 1.00 77.06 80 ARG A C 1
ATOM 621 O O . ARG A 1 80 ? 16.245 17.283 -13.040 1.00 77.06 80 ARG A O 1
ATOM 628 N N . GLU A 1 81 ? 17.180 18.949 -11.853 1.00 80.44 81 GLU A N 1
ATOM 629 C CA . GLU A 1 81 ? 18.444 18.973 -12.591 1.00 80.44 81 GLU A CA 1
ATOM 630 C C . GLU A 1 81 ? 19.254 17.689 -12.362 1.00 80.44 81 GLU A C 1
ATOM 632 O O . GLU A 1 81 ? 19.724 17.060 -13.315 1.00 80.44 81 GLU A O 1
ATOM 637 N N . GLU A 1 82 ? 19.331 17.210 -11.117 1.00 79.50 82 GLU A N 1
ATOM 638 C CA . GLU A 1 82 ? 20.001 15.945 -10.817 1.00 79.50 82 GLU A CA 1
ATOM 639 C C . GLU A 1 82 ? 19.285 14.745 -11.459 1.00 79.50 82 GLU A C 1
ATOM 641 O O . GLU A 1 82 ? 19.937 13.834 -11.987 1.00 79.50 82 GLU A O 1
ATOM 646 N N . LEU A 1 83 ? 17.949 14.747 -11.461 1.00 82.94 83 LEU A N 1
ATOM 647 C CA . LEU A 1 83 ? 17.145 13.721 -12.122 1.00 82.94 83 LEU A CA 1
ATOM 648 C C . LEU A 1 83 ? 17.380 13.723 -13.640 1.00 82.94 83 LEU A C 1
ATOM 650 O O . LEU A 1 83 ? 17.608 12.663 -14.223 1.00 82.94 83 LEU A O 1
ATOM 654 N N . ALA A 1 84 ? 17.393 14.901 -14.270 1.00 82.12 84 ALA A N 1
ATOM 655 C CA . ALA A 1 84 ? 17.681 15.050 -15.694 1.00 82.12 84 ALA A CA 1
ATOM 656 C C . ALA A 1 84 ? 19.085 14.531 -16.047 1.00 82.12 84 ALA A C 1
ATOM 658 O O . ALA A 1 84 ? 19.244 13.794 -17.023 1.00 82.12 84 ALA A O 1
ATOM 659 N N . ARG A 1 85 ? 20.091 14.819 -15.209 1.00 82.31 85 ARG A N 1
ATOM 660 C CA . ARG A 1 85 ? 21.457 14.302 -15.384 1.00 82.31 85 ARG A CA 1
ATOM 661 C C . ARG A 1 85 ? 21.509 12.776 -15.300 1.00 82.31 85 ARG A C 1
ATOM 663 O O . ARG A 1 85 ? 22.159 12.133 -16.122 1.00 82.31 85 ARG A O 1
ATOM 670 N N . LYS A 1 86 ? 20.818 12.177 -14.324 1.00 77.12 86 LYS A N 1
ATOM 671 C CA . LYS A 1 86 ? 20.747 10.711 -14.173 1.00 77.12 86 LYS A CA 1
ATOM 672 C C . LYS A 1 86 ? 20.062 10.054 -15.371 1.00 77.12 86 LYS A C 1
ATOM 674 O O . LYS A 1 86 ? 20.554 9.038 -15.857 1.00 77.12 86 LYS A O 1
ATOM 679 N N . LEU A 1 87 ? 18.985 10.655 -15.874 1.00 79.62 87 LEU A N 1
ATOM 680 C CA . LEU A 1 87 ? 18.282 10.176 -17.065 1.00 79.62 87 LEU A CA 1
ATOM 681 C C . LEU A 1 87 ? 19.149 10.269 -18.326 1.00 79.62 87 LEU A C 1
ATOM 683 O O . LEU A 1 87 ? 19.171 9.321 -19.102 1.00 79.62 87 LEU A O 1
ATOM 687 N N . GLN A 1 88 ? 19.925 11.342 -18.506 1.00 80.62 88 GLN A N 1
ATOM 688 C CA . GLN A 1 88 ? 20.882 11.437 -19.616 1.00 80.62 88 GLN A CA 1
ATOM 689 C C . GLN A 1 88 ? 21.962 10.355 -19.555 1.00 80.62 88 GLN A C 1
ATOM 691 O O . GLN A 1 88 ? 22.243 9.715 -20.563 1.00 80.62 88 GLN A O 1
ATOM 696 N N . ILE A 1 89 ? 22.549 10.109 -18.378 1.00 81.94 89 ILE A N 1
ATOM 697 C CA . ILE A 1 89 ? 23.550 9.043 -18.207 1.00 81.94 89 ILE A CA 1
ATOM 698 C C . ILE A 1 89 ? 22.943 7.681 -18.560 1.00 81.94 89 ILE A C 1
ATOM 700 O O . ILE A 1 89 ? 23.580 6.869 -19.230 1.00 81.94 89 ILE A O 1
ATOM 704 N N . PHE A 1 90 ? 21.708 7.436 -18.124 1.00 73.75 90 PHE A N 1
ATOM 705 C CA . PHE A 1 90 ? 20.998 6.199 -18.417 1.00 73.75 90 PHE A CA 1
ATOM 706 C C . PHE A 1 90 ? 20.711 6.049 -19.914 1.00 73.75 90 PHE A C 1
ATOM 708 O O . PHE A 1 90 ? 21.029 5.008 -20.480 1.00 73.75 90 PHE A O 1
ATOM 715 N N . ASN A 1 91 ? 20.200 7.093 -20.569 1.00 74.56 91 ASN A N 1
ATOM 716 C CA . ASN A 1 91 ? 19.917 7.081 -22.004 1.00 74.56 91 ASN A CA 1
ATOM 717 C C . ASN A 1 91 ? 21.183 6.874 -22.836 1.00 74.56 91 ASN A C 1
ATOM 719 O O . ASN A 1 91 ? 21.188 6.016 -23.708 1.00 74.56 91 ASN A O 1
ATOM 723 N N . ASN A 1 92 ? 22.282 7.559 -22.512 1.00 76.38 92 ASN A N 1
ATOM 724 C CA . ASN A 1 92 ? 23.554 7.378 -23.216 1.00 76.38 92 ASN A CA 1
ATOM 725 C C . ASN A 1 92 ? 24.086 5.945 -23.063 1.00 76.38 92 ASN A C 1
ATOM 727 O O . ASN A 1 92 ? 24.622 5.373 -24.008 1.00 76.38 92 ASN A O 1
ATOM 731 N N . ARG A 1 93 ? 23.919 5.338 -21.880 1.00 73.38 93 ARG A N 1
ATOM 732 C CA . ARG A 1 93 ? 24.292 3.937 -21.648 1.00 73.38 93 ARG A CA 1
ATOM 733 C C . ARG A 1 93 ? 23.407 2.977 -22.442 1.00 73.38 93 ARG A C 1
ATOM 735 O O . ARG A 1 93 ? 23.912 1.994 -22.971 1.00 73.38 93 ARG A O 1
ATOM 742 N N . TRP A 1 94 ? 22.110 3.255 -22.535 1.00 69.69 94 TRP A N 1
ATOM 743 C CA . TRP A 1 94 ? 21.189 2.472 -23.358 1.00 69.69 94 TRP A CA 1
ATOM 744 C C . TRP A 1 94 ? 21.477 2.606 -24.846 1.00 69.69 94 TRP A C 1
ATOM 746 O O . TRP A 1 94 ? 21.459 1.600 -25.539 1.00 69.69 94 TRP A O 1
ATOM 756 N N . GLU A 1 95 ? 21.793 3.803 -25.332 1.00 72.69 95 GLU A N 1
ATOM 757 C CA . GLU A 1 95 ? 22.195 4.014 -26.723 1.00 72.69 95 GLU A CA 1
ATOM 758 C C . GLU A 1 95 ? 23.492 3.271 -27.043 1.00 72.69 95 GLU A C 1
ATOM 760 O O . GLU A 1 95 ? 23.563 2.616 -28.080 1.00 72.69 95 GLU A O 1
ATOM 765 N N . GLN A 1 96 ? 24.477 3.288 -26.138 1.00 67.44 96 GLN A N 1
ATOM 766 C CA . GLN A 1 96 ? 25.711 2.505 -26.274 1.00 67.44 96 GLN A CA 1
ATOM 767 C C . GLN A 1 96 ? 25.436 0.999 -26.315 1.00 67.44 96 GLN A C 1
ATOM 769 O O . GLN A 1 96 ? 25.967 0.313 -27.181 1.00 67.44 96 GLN A O 1
ATOM 774 N N . LEU A 1 97 ? 24.570 0.486 -25.436 1.00 63.12 97 LEU A N 1
ATOM 775 C CA . LEU A 1 97 ? 24.167 -0.924 -25.450 1.00 63.12 97 LEU A CA 1
ATOM 776 C C . LEU A 1 97 ? 23.348 -1.283 -26.699 1.00 63.12 97 LEU A C 1
ATOM 778 O O . LEU A 1 97 ? 23.488 -2.380 -27.220 1.00 63.12 97 LEU A O 1
ATOM 782 N N . ALA A 1 98 ? 22.529 -0.362 -27.208 1.00 64.00 98 ALA A N 1
ATOM 783 C CA . ALA A 1 98 ? 21.740 -0.559 -28.423 1.00 64.00 98 ALA A CA 1
ATOM 784 C C . ALA A 1 98 ? 22.587 -0.482 -29.706 1.00 64.00 98 ALA A C 1
ATOM 786 O O . ALA A 1 98 ? 22.201 -1.044 -30.729 1.00 64.00 98 ALA A O 1
ATOM 787 N N . THR A 1 99 ? 23.733 0.209 -29.672 1.00 65.00 99 THR A N 1
ATOM 788 C CA . THR A 1 99 ? 24.702 0.230 -30.783 1.00 65.00 99 THR A CA 1
ATOM 789 C C . THR A 1 99 ? 25.757 -0.867 -30.687 1.00 65.00 99 THR A C 1
ATOM 791 O O . THR A 1 99 ? 26.435 -1.139 -31.685 1.00 65.00 99 THR A O 1
ATOM 794 N N . ASP A 1 100 ? 25.888 -1.529 -29.538 1.00 66.06 100 ASP A N 1
ATOM 795 C CA . ASP A 1 100 ? 26.79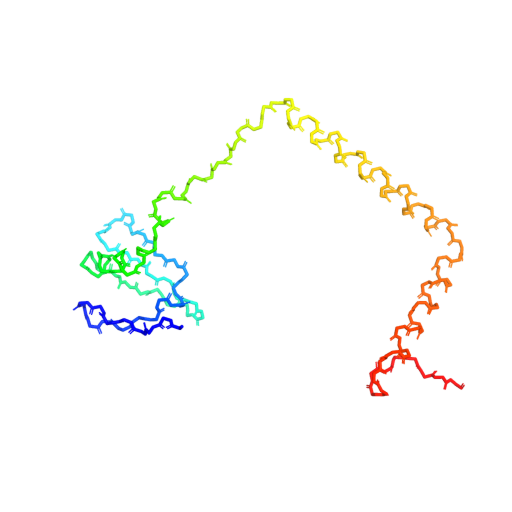3 -2.655 -29.381 1.00 66.06 100 ASP A CA 1
ATOM 796 C C . ASP A 1 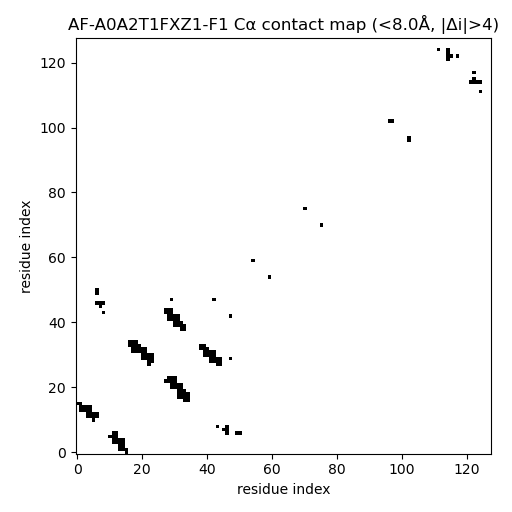100 ? 26.197 -3.910 -30.029 1.00 66.06 100 ASP A C 1
ATOM 798 O O . ASP A 1 100 ? 25.314 -4.578 -29.496 1.00 66.06 100 ASP A O 1
ATOM 802 N N . LYS A 1 101 ? 26.720 -4.257 -31.209 1.00 62.31 101 LYS A N 1
ATOM 803 C CA . LYS A 1 101 ? 26.344 -5.470 -31.954 1.00 62.31 101 LYS A CA 1
ATOM 804 C C . LYS A 1 101 ? 26.629 -6.764 -31.182 1.00 62.31 101 LYS A C 1
ATOM 806 O O . LYS A 1 101 ? 26.201 -7.828 -31.623 1.00 62.31 101 LYS A O 1
ATOM 811 N N . ASN A 1 102 ? 27.365 -6.691 -30.070 1.00 62.69 102 ASN A N 1
ATOM 812 C CA . ASN A 1 102 ? 27.611 -7.818 -29.181 1.00 62.69 102 ASN A CA 1
ATOM 813 C C . ASN A 1 102 ? 26.670 -7.854 -27.969 1.00 62.69 102 ASN A C 1
ATOM 815 O O . ASN A 1 102 ? 26.690 -8.862 -27.270 1.00 62.69 102 ASN A O 1
ATOM 819 N N . ALA A 1 103 ? 25.830 -6.839 -27.726 1.00 64.12 103 ALA A N 1
ATOM 820 C CA . ALA A 1 103 ? 24.902 -6.830 -26.588 1.00 64.12 103 ALA A CA 1
ATOM 821 C C . ALA A 1 103 ? 23.930 -8.019 -26.629 1.00 64.12 103 ALA A C 1
ATOM 823 O O . ALA A 1 103 ? 23.664 -8.640 -25.599 1.00 64.12 103 ALA A O 1
ATOM 824 N N . ASP A 1 104 ? 23.475 -8.400 -27.825 1.00 65.88 104 ASP A N 1
ATOM 825 C CA . ASP A 1 104 ? 22.653 -9.597 -28.024 1.00 65.88 104 ASP A CA 1
ATOM 826 C C . ASP A 1 104 ? 23.437 -10.876 -27.685 1.00 65.88 104 ASP A C 1
ATOM 828 O O . ASP A 1 104 ? 22.940 -11.750 -26.977 1.00 65.88 104 ASP A O 1
ATOM 832 N N . ARG A 1 105 ? 24.711 -10.951 -28.096 1.00 67.25 105 ARG A N 1
ATOM 833 C CA . ARG A 1 105 ? 25.590 -12.095 -27.812 1.00 67.25 105 ARG A CA 1
ATOM 834 C C . ARG A 1 105 ? 25.918 -12.216 -26.323 1.00 67.25 105 ARG A C 1
ATOM 836 O O . ARG A 1 105 ? 25.921 -13.321 -25.789 1.00 67.25 105 ARG A O 1
ATOM 843 N N . GLU A 1 106 ? 26.190 -11.107 -25.646 1.00 69.19 106 GLU A N 1
ATOM 844 C CA . GLU A 1 106 ? 26.424 -11.084 -24.200 1.00 69.19 106 GLU A CA 1
ATOM 845 C C . GLU A 1 106 ? 25.148 -11.411 -23.417 1.00 69.19 106 GLU A C 1
ATOM 847 O O . GLU A 1 106 ? 25.207 -12.149 -22.433 1.00 69.19 106 GLU A O 1
ATOM 852 N N . SER A 1 107 ? 23.985 -10.941 -23.885 1.00 72.00 107 SER A N 1
ATOM 853 C CA . SER A 1 107 ? 22.679 -11.312 -23.331 1.00 72.00 107 SER A CA 1
ATOM 854 C C . SER A 1 107 ? 22.430 -12.816 -23.440 1.00 72.00 107 SER A C 1
ATOM 856 O O . SER A 1 107 ? 21.984 -13.439 -22.476 1.00 72.00 107 SER A O 1
ATOM 858 N N . ASP A 1 108 ? 22.756 -13.423 -24.579 1.00 73.81 108 ASP A N 1
ATOM 859 C CA . ASP A 1 108 ? 22.561 -14.856 -24.794 1.00 73.81 108 ASP A CA 1
ATOM 860 C C . ASP A 1 108 ? 23.533 -15.711 -23.973 1.00 73.81 108 ASP A C 1
ATOM 862 O O . ASP A 1 108 ? 23.109 -16.692 -23.358 1.00 73.81 108 ASP A O 1
ATOM 866 N N . ILE A 1 109 ? 24.797 -15.294 -23.846 1.00 76.44 109 ILE A N 1
ATOM 867 C CA . ILE A 1 109 ? 25.761 -15.930 -22.932 1.00 76.44 109 ILE A CA 1
ATOM 868 C C . ILE A 1 109 ? 25.261 -15.835 -21.483 1.00 76.44 109 ILE A C 1
ATOM 870 O O . ILE A 1 109 ? 25.295 -16.817 -20.742 1.00 76.44 109 ILE A O 1
ATOM 874 N N . PHE A 1 110 ? 24.745 -14.676 -21.069 1.00 77.38 110 PHE A N 1
ATOM 875 C CA . PHE A 1 110 ? 24.201 -14.491 -19.725 1.00 77.38 110 PHE A CA 1
ATOM 876 C C . PHE A 1 110 ? 22.972 -15.376 -19.464 1.00 77.38 110 PHE A C 1
ATOM 878 O O . PHE A 1 110 ? 22.866 -15.984 -18.396 1.00 77.38 110 PHE A O 1
ATOM 885 N N . LYS A 1 111 ? 22.066 -15.506 -20.443 1.00 79.56 111 LYS A N 1
ATOM 886 C CA . LYS A 1 111 ? 20.916 -16.422 -20.360 1.00 79.56 111 LYS A CA 1
ATOM 887 C C . LYS A 1 111 ? 21.365 -17.876 -20.216 1.00 79.56 111 LYS A C 1
ATOM 889 O O . LYS A 1 111 ? 20.786 -18.577 -19.393 1.00 79.56 111 LYS A O 1
ATOM 894 N N . GLN A 1 112 ? 22.387 -18.309 -20.957 1.00 78.12 112 GLN A N 1
ATOM 895 C CA . GLN A 1 112 ? 22.940 -19.665 -20.851 1.00 78.12 112 GLN A CA 1
ATOM 896 C C . GLN A 1 112 ? 23.559 -19.927 -19.472 1.00 78.12 112 GLN A C 1
ATOM 898 O O . GLN A 1 112 ? 23.243 -20.934 -18.847 1.00 78.12 112 GLN A O 1
ATOM 903 N N . ILE A 1 113 ? 24.350 -18.987 -18.938 1.00 79.88 113 ILE A N 1
ATOM 904 C CA . ILE A 1 113 ? 24.940 -19.107 -17.592 1.00 79.88 113 ILE A CA 1
ATOM 905 C C . ILE A 1 113 ? 23.854 -19.210 -16.515 1.00 79.88 113 ILE A C 1
ATOM 907 O O . ILE A 1 113 ? 23.954 -20.038 -15.608 1.00 79.88 113 ILE A O 1
ATOM 911 N N . LEU A 1 114 ? 22.817 -18.370 -16.594 1.00 77.44 114 LEU A N 1
ATOM 912 C CA . LEU A 1 114 ? 21.701 -18.426 -15.650 1.00 77.44 114 LEU A CA 1
ATOM 913 C C . LEU A 1 114 ? 20.945 -19.747 -15.735 1.00 77.44 114 LEU A C 1
ATOM 915 O O . LEU A 1 114 ? 20.511 -20.260 -14.707 1.00 77.44 114 LEU A O 1
ATOM 919 N N . ASP A 1 115 ? 20.770 -20.280 -16.938 1.00 80.06 115 ASP A N 1
ATOM 920 C CA . ASP A 1 115 ? 20.072 -21.541 -17.138 1.00 80.06 115 ASP A CA 1
ATOM 921 C C . ASP A 1 115 ? 20.880 -22.736 -16.622 1.00 80.06 115 ASP A C 1
ATOM 923 O O . ASP A 1 115 ? 20.321 -23.650 -16.018 1.00 80.06 115 ASP A O 1
ATOM 927 N N . ASP A 1 116 ? 22.209 -22.688 -16.724 1.00 79.94 116 ASP A N 1
ATOM 928 C CA . ASP A 1 116 ? 23.077 -23.723 -16.167 1.00 79.94 116 ASP A CA 1
ATOM 929 C C . ASP A 1 116 ? 23.052 -23.807 -14.643 1.00 79.94 116 ASP A C 1
ATOM 931 O O . ASP A 1 116 ? 23.228 -24.893 -14.084 1.00 79.94 116 ASP A O 1
ATOM 935 N N . GLN A 1 117 ? 22.769 -22.688 -13.979 1.00 79.81 117 GLN A N 1
ATOM 936 C CA . GLN A 1 117 ? 22.581 -22.631 -12.531 1.00 79.81 117 GLN A CA 1
ATOM 937 C C . GLN A 1 117 ? 21.192 -23.108 -12.080 1.00 79.81 117 GLN A C 1
ATOM 939 O O . GLN A 1 117 ? 20.963 -23.258 -10.877 1.00 79.81 117 GLN A O 1
ATOM 944 N N . ARG A 1 118 ? 20.251 -23.354 -13.002 1.00 78.88 118 ARG A N 1
ATOM 945 C CA . ARG A 1 118 ? 18.911 -23.840 -12.650 1.00 78.88 118 ARG A CA 1
ATOM 946 C C . ARG A 1 118 ? 18.896 -25.352 -12.409 1.00 78.88 118 ARG A C 1
ATOM 948 O O . ARG A 1 118 ? 19.649 -26.097 -13.040 1.00 78.88 118 ARG A O 1
ATOM 955 N N . PRO A 1 119 ? 17.995 -25.837 -11.532 1.00 81.19 119 PRO A N 1
ATOM 956 C CA . PRO A 1 119 ? 17.736 -27.266 -11.381 1.00 81.19 119 PRO A CA 1
ATOM 957 C C . PRO A 1 119 ? 17.377 -27.918 -12.722 1.00 81.19 119 PRO A C 1
ATOM 959 O O . PRO A 1 119 ? 16.719 -27.305 -13.558 1.00 81.19 119 PRO A O 1
ATOM 962 N N . SER A 1 120 ? 17.745 -29.187 -12.908 1.00 73.94 120 SER A N 1
ATOM 963 C CA . SER A 1 120 ? 17.621 -29.921 -14.181 1.00 73.94 120 SER A CA 1
ATOM 964 C C . SER A 1 120 ? 16.201 -30.005 -14.768 1.00 73.94 120 SER A C 1
ATOM 966 O O . SER A 1 120 ? 16.064 -30.242 -15.961 1.00 73.94 120 SER A O 1
ATOM 968 N N . GLY A 1 121 ? 15.151 -29.767 -13.974 1.00 74.75 121 GLY A N 1
ATOM 969 C CA . GLY A 1 121 ? 13.755 -29.678 -14.437 1.00 74.75 121 GLY A CA 1
ATOM 970 C C . GLY A 1 121 ? 13.264 -28.265 -14.785 1.00 74.75 121 GLY A C 1
ATOM 971 O O . GLY A 1 121 ? 12.085 -28.091 -15.076 1.00 74.75 121 GLY A O 1
ATOM 972 N N . GLN A 1 122 ? 14.131 -27.252 -14.697 1.00 74.56 122 GLN A N 1
ATOM 973 C CA . GLN A 1 122 ? 13.822 -25.835 -14.942 1.00 74.56 122 GLN A CA 1
ATOM 974 C C . GLN A 1 122 ? 14.786 -25.177 -15.938 1.00 74.56 122 GLN A C 1
ATOM 976 O O . GLN A 1 122 ? 14.743 -23.958 -16.120 1.00 74.56 122 GLN A O 1
ATOM 981 N N . LYS A 1 123 ? 15.657 -25.972 -16.568 1.00 80.69 123 LYS A N 1
ATOM 982 C CA . LYS A 1 123 ? 16.505 -25.508 -17.662 1.00 80.69 123 LYS A CA 1
ATOM 983 C C . LYS A 1 123 ? 15.639 -25.253 -18.897 1.00 80.69 123 LYS A C 1
ATOM 985 O O . LYS A 1 123 ? 14.844 -26.105 -19.289 1.00 80.69 123 LYS A O 1
ATOM 990 N N . LEU A 1 124 ? 15.755 -24.061 -19.464 1.00 74.06 124 LEU A N 1
ATOM 991 C CA . LEU A 1 124 ? 15.065 -23.618 -20.674 1.00 74.06 124 LEU A CA 1
ATOM 992 C C . LEU A 1 124 ? 15.844 -23.967 -21.945 1.00 74.06 124 LEU A C 1
ATOM 994 O O . LEU A 1 124 ? 15.250 -24.035 -23.018 1.00 74.06 124 LEU A O 1
ATOM 998 N N . TYR A 1 125 ? 17.149 -24.203 -21.828 1.00 65.50 125 TYR A N 1
ATOM 999 C CA . TYR A 1 125 ? 18.030 -24.559 -22.926 1.00 65.50 125 TYR A CA 1
ATOM 1000 C C . TYR A 1 125 ? 18.678 -25.907 -22.607 1.00 65.50 125 TYR A C 1
ATOM 1002 O O . TYR A 1 125 ? 19.335 -26.092 -21.584 1.00 65.50 125 TYR A O 1
ATOM 1010 N N . SER A 1 126 ? 18.445 -26.887 -23.474 1.00 62.97 126 SER A N 1
ATOM 1011 C CA . SER A 1 126 ? 19.138 -28.174 -23.401 1.00 62.97 126 SER A CA 1
ATOM 1012 C C . SER A 1 126 ? 20.473 -28.023 -24.120 1.00 62.97 126 SER A C 1
ATOM 1014 O O . SER A 1 126 ? 20.503 -27.456 -25.210 1.00 62.97 126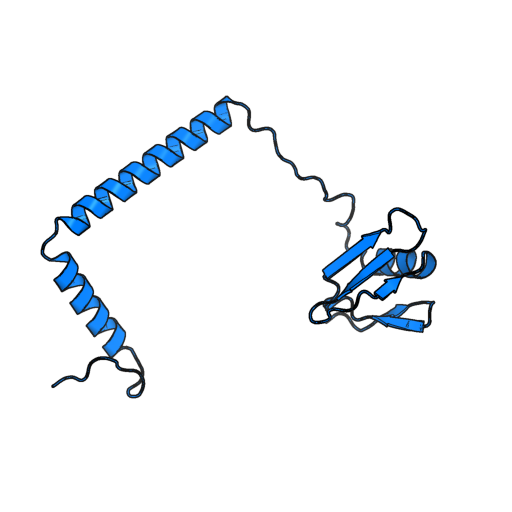 SER A O 1
ATOM 1016 N N . ALA A 1 127 ? 21.563 -28.506 -23.525 1.00 58.25 127 ALA A N 1
ATOM 1017 C CA . ALA A 1 127 ? 22.787 -28.714 -24.288 1.00 58.25 127 ALA A CA 1
ATOM 1018 C C . ALA A 1 127 ? 22.490 -29.809 -25.324 1.00 58.25 127 ALA A C 1
ATOM 1020 O O . ALA A 1 127 ? 22.154 -30.928 -24.931 1.00 58.25 127 ALA A O 1
ATOM 1021 N N . GLU A 1 128 ? 22.514 -29.458 -26.611 1.00 47.91 128 GLU A N 1
ATOM 1022 C CA . GLU A 1 128 ? 22.620 -30.451 -27.690 1.00 47.91 128 GLU A CA 1
ATOM 1023 C C . GLU A 1 128 ? 23.908 -31.270 -27.544 1.00 47.91 128 GLU A C 1
ATOM 1025 O O . GLU A 1 128 ? 24.952 -30.682 -27.166 1.00 47.91 128 GLU A O 1
#

Solvent-accessible surface area (backbone atoms only — not comparable to full-atom values): 7853 Å² total; per-residue (Å²): 132,80,71,68,44,74,38,87,88,68,51,74,43,56,67,84,38,53,74,48,76,45,77,42,96,88,52,79,37,28,35,36,37,41,68,96,52,95,63,69,43,81,33,47,60,69,40,46,54,51,51,53,58,74,58,57,56,98,69,82,66,78,75,80,62,74,74,72,68,76,62,49,74,64,59,48,49,54,50,50,52,53,49,50,52,52,50,51,56,50,49,54,52,48,51,52,49,73,67,37,88,53,46,65,56,52,49,50,53,50,52,50,56,57,33,70,73,37,59,90,93,66,46,86,70,79,86,128

Organism: NCBI:txid2107692

Nearest PDB structures (foldseek):
  4lmq-assembly1_D  TM=7.126E-01  e=9.325E-01  Homo sapiens
  8tee-assembly1_A  TM=5.518E-01  e=3.301E+00  Mus musculus
  7uio-assembly1_Bp  TM=6.043E-01  e=7.334E+00  Saccharomyces cerevisiae S288C
  7uic-assembly1_p  TM=6.042E-01  e=7.334E+00  Saccharomyces cerevisiae S288C